Protein AF-A0A933Z7F1-F1 (afdb_monomer)

Solvent-accessible surface area (backbone atoms only — not comparable to full-atom values): 6770 Å² total; per-residue (Å²): 131,85,80,79,81,77,72,81,74,49,71,66,57,53,50,52,52,50,52,51,52,52,50,51,50,52,54,50,53,51,53,54,51,53,23,52,52,34,30,50,53,25,52,51,51,43,62,56,47,54,60,38,52,54,51,49,41,70,80,31,70,82,50,69,61,44,72,66,61,34,41,76,61,66,53,79,76,59,83,78,48,44,72,45,67,42,85,99,17,34,41,81,93,59,33,32,32,39,21,25,23,85,73,22,53,39,35,32,39,31,38,91,90,44,78,44,82,39,85,107

Mean predicted aligned error: 9.13 Å

Foldseek 3Di:
DPPPPPDPCDPVNVVVVVVVVVVVVVVVVVLVVVLVVQAVVQVVLLVVQVVLVVVLCVVPQADWDDPVSSVVSVRDDDPPKDKAWDPPQGHPVRTWMWIGHPSHQWIWIHDPVGIDIDGD

Structure (mmCIF, N/CA/C/O backbone):
data_AF-A0A933Z7F1-F1
#
_entry.id   AF-A0A933Z7F1-F1
#
loop_
_atom_site.group_PDB
_atom_site.id
_atom_site.type_symbol
_atom_site.label_atom_id
_atom_site.label_alt_id
_atom_site.label_comp_id
_atom_site.label_asym_id
_atom_site.label_entity_id
_atom_site.label_seq_id
_atom_site.pdbx_PDB_ins_code
_atom_site.Cartn_x
_atom_site.Cartn_y
_atom_site.Cartn_z
_atom_site.occupancy
_atom_site.B_iso_or_equiv
_atom_site.auth_seq_id
_atom_site.auth_comp_id
_atom_site.auth_asym_id
_atom_site.auth_atom_id
_atom_site.pdbx_PDB_model_num
ATOM 1 N N . MET A 1 1 ? 17.962 30.985 -51.249 1.00 36.00 1 MET A N 1
ATOM 2 C CA . MET A 1 1 ? 18.112 29.541 -51.543 1.00 36.00 1 MET A CA 1
ATOM 3 C C . MET A 1 1 ? 18.300 28.792 -50.230 1.00 36.00 1 MET A C 1
ATOM 5 O O . MET A 1 1 ? 19.393 28.820 -49.679 1.00 36.00 1 MET A O 1
ATOM 9 N N . LEU A 1 2 ? 17.237 28.190 -49.684 1.00 44.06 2 LEU A N 1
ATOM 10 C CA . LEU A 1 2 ? 17.362 27.303 -48.523 1.00 44.06 2 LEU A CA 1
AT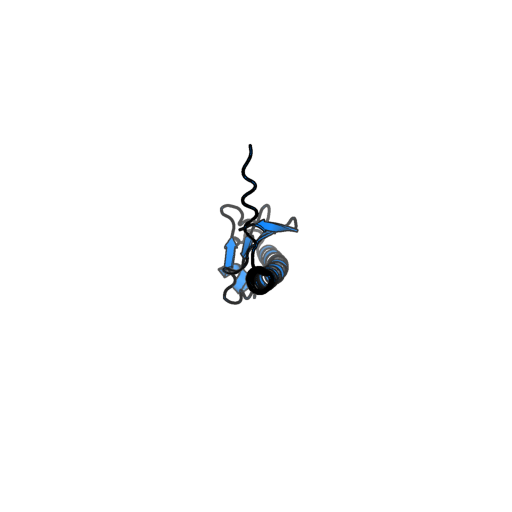OM 11 C C . LEU A 1 2 ? 18.131 26.050 -48.964 1.00 44.06 2 LEU A C 1
ATOM 13 O O . LEU A 1 2 ? 17.609 25.241 -49.731 1.00 44.06 2 LEU A O 1
ATOM 17 N N . LYS A 1 3 ? 19.375 25.898 -48.500 1.00 46.81 3 LYS A N 1
ATOM 18 C CA . LYS A 1 3 ? 20.124 24.646 -48.623 1.00 46.81 3 LYS A CA 1
ATOM 19 C C . LYS A 1 3 ? 19.380 23.580 -47.818 1.00 46.81 3 LYS A C 1
ATOM 21 O O . LYS A 1 3 ? 19.490 23.531 -46.597 1.00 46.81 3 LYS A O 1
ATOM 26 N N . ARG A 1 4 ? 18.609 22.732 -48.503 1.00 53.56 4 ARG A N 1
ATOM 27 C CA . ARG A 1 4 ? 18.170 21.444 -47.962 1.00 53.56 4 ARG A CA 1
ATOM 28 C C . ARG A 1 4 ? 19.427 20.604 -47.751 1.00 53.56 4 ARG A C 1
ATOM 30 O O . ARG A 1 4 ? 19.923 19.986 -48.686 1.00 53.56 4 ARG A O 1
ATOM 37 N N . ALA A 1 5 ? 19.960 20.623 -46.534 1.00 50.44 5 ALA A N 1
ATOM 38 C CA . ALA A 1 5 ? 20.923 19.638 -46.071 1.00 50.44 5 ALA A CA 1
ATOM 39 C C . ALA A 1 5 ? 20.184 18.299 -45.902 1.00 50.44 5 ALA A C 1
ATOM 41 O O . ALA A 1 5 ? 19.842 17.887 -44.800 1.00 50.44 5 ALA A O 1
ATOM 42 N N . GLY A 1 6 ? 19.855 17.661 -47.027 1.00 50.84 6 GLY A N 1
ATOM 43 C CA . GLY A 1 6 ? 19.402 16.277 -47.072 1.00 50.84 6 GLY A CA 1
ATOM 44 C C . GLY A 1 6 ? 20.605 15.374 -46.845 1.00 50.84 6 GLY A C 1
ATOM 45 O O . GLY A 1 6 ? 21.172 14.848 -47.796 1.00 50.84 6 GLY A O 1
ATOM 46 N N . GLY A 1 7 ? 21.048 15.273 -45.592 1.00 54.66 7 GLY A N 1
ATOM 47 C CA . GLY A 1 7 ? 22.023 14.271 -45.190 1.00 54.66 7 GLY A CA 1
ATOM 48 C C . GLY A 1 7 ? 21.367 12.902 -45.298 1.00 54.66 7 GLY A C 1
ATOM 49 O O . GLY A 1 7 ? 20.425 12.615 -44.563 1.00 54.66 7 GLY A O 1
ATOM 50 N N . PHE A 1 8 ? 21.828 12.086 -46.243 1.00 56.00 8 PHE A N 1
ATOM 51 C CA . PHE A 1 8 ? 21.451 10.683 -46.361 1.00 56.00 8 PHE A CA 1
ATOM 52 C C . PHE A 1 8 ? 21.853 9.964 -45.071 1.00 56.00 8 PHE A C 1
ATOM 54 O O . PHE A 1 8 ? 23.010 9.589 -44.894 1.00 56.00 8 PHE A O 1
ATOM 61 N N . VAL A 1 9 ? 20.909 9.799 -44.145 1.00 60.34 9 VAL A N 1
ATOM 62 C CA . VAL A 1 9 ? 21.074 8.852 -43.043 1.00 60.34 9 VAL A CA 1
ATOM 63 C C . VAL A 1 9 ? 21.177 7.476 -43.698 1.00 60.34 9 VAL A C 1
ATOM 65 O O . VAL A 1 9 ? 20.260 7.071 -44.415 1.00 60.34 9 VAL A O 1
ATOM 68 N N . SER A 1 10 ? 22.314 6.793 -43.539 1.00 74.19 10 SER A N 1
ATOM 69 C CA . SER A 1 10 ? 22.488 5.456 -44.107 1.00 74.19 10 SER A CA 1
ATOM 70 C C . SER A 1 10 ? 21.411 4.523 -43.547 1.00 74.19 10 SER A C 1
ATOM 72 O O . SER A 1 10 ? 20.997 4.653 -42.393 1.00 74.19 10 SER A O 1
ATOM 74 N N . VAL A 1 11 ? 20.935 3.576 -44.360 1.00 77.88 11 VAL A N 1
ATOM 75 C CA . VAL A 1 11 ? 19.925 2.590 -43.928 1.00 77.88 11 VAL A CA 1
ATOM 76 C C . VAL A 1 11 ? 20.398 1.845 -42.673 1.00 77.88 11 VAL A C 1
ATOM 78 O O . VAL A 1 11 ? 19.603 1.583 -41.775 1.00 77.88 11 VAL A O 1
ATOM 81 N N . GLU A 1 12 ? 21.706 1.604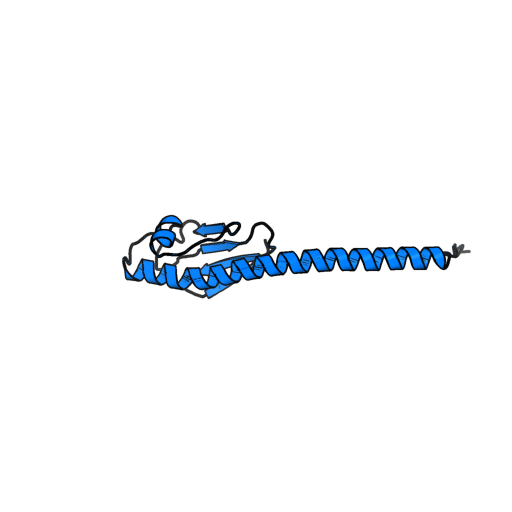 -42.558 1.00 76.38 12 GLU A N 1
ATOM 82 C CA . GLU A 1 12 ? 22.350 1.057 -41.359 1.00 76.38 12 GLU A CA 1
ATOM 83 C C . GLU A 1 12 ? 22.175 1.954 -40.127 1.00 76.38 12 GLU A C 1
ATOM 85 O O . GLU A 1 12 ? 21.836 1.460 -39.054 1.00 76.38 12 GLU A O 1
ATOM 90 N N . ALA A 1 13 ? 22.336 3.274 -40.262 1.00 82.25 13 ALA A N 1
ATOM 91 C CA . ALA A 1 13 ? 22.129 4.207 -39.158 1.00 82.25 13 ALA A CA 1
ATOM 92 C C . ALA A 1 13 ? 20.656 4.255 -38.716 1.00 82.25 13 ALA A C 1
ATOM 94 O O . ALA A 1 13 ? 20.380 4.257 -37.517 1.00 82.25 13 ALA A O 1
ATOM 95 N N . VAL A 1 14 ? 19.698 4.217 -39.650 1.00 83.31 14 VAL A N 1
ATOM 96 C CA . VAL A 1 14 ? 18.263 4.132 -39.310 1.00 83.31 14 VAL A CA 1
ATOM 97 C C . VAL A 1 14 ? 17.938 2.809 -38.614 1.00 83.31 14 VAL A C 1
ATOM 99 O O . VAL A 1 14 ? 17.189 2.799 -37.636 1.00 83.31 14 VAL A O 1
ATOM 102 N N . ALA A 1 15 ? 18.516 1.698 -39.078 1.00 85.56 15 ALA A N 1
ATOM 103 C CA . ALA A 1 15 ? 18.324 0.383 -38.474 1.00 85.56 15 ALA A CA 1
ATOM 104 C C . ALA A 1 15 ? 18.883 0.327 -37.044 1.00 85.56 15 ALA A C 1
ATOM 106 O O . ALA A 1 15 ? 18.201 -0.158 -36.143 1.00 85.56 15 ALA A O 1
ATOM 107 N N . LEU A 1 16 ? 20.072 0.891 -36.811 1.00 90.31 16 LEU A N 1
ATOM 108 C CA . LEU A 1 16 ? 20.674 0.979 -35.479 1.00 90.31 16 LEU A CA 1
ATOM 109 C C . LEU A 1 16 ? 19.853 1.854 -34.528 1.00 90.31 16 LEU A C 1
ATOM 111 O O . LEU A 1 16 ? 19.586 1.441 -33.402 1.00 90.31 16 LEU A O 1
ATOM 115 N N . ILE A 1 17 ? 19.403 3.029 -34.978 1.00 90.50 17 ILE A N 1
ATOM 116 C CA . ILE A 1 17 ? 18.538 3.905 -34.173 1.00 90.50 17 ILE A CA 1
AT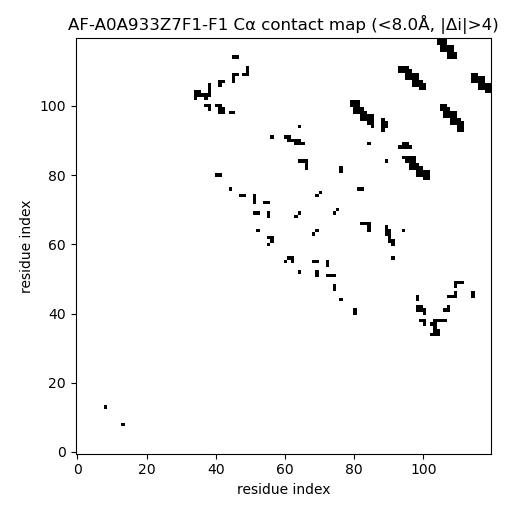OM 117 C C . ILE A 1 17 ? 17.239 3.178 -33.820 1.00 90.50 17 ILE A C 1
ATOM 119 O O . ILE A 1 17 ? 16.816 3.184 -32.667 1.00 90.50 17 ILE A O 1
ATOM 123 N N . SER A 1 18 ? 16.638 2.497 -34.796 1.00 89.56 18 SER A N 1
ATOM 124 C CA . SER A 1 18 ? 15.404 1.738 -34.591 1.00 89.56 18 SER A CA 1
ATOM 125 C C . SER A 1 18 ? 15.603 0.607 -33.579 1.00 89.56 18 SER A C 1
ATOM 127 O O . SER A 1 18 ? 14.795 0.458 -32.664 1.00 89.56 18 SER A O 1
ATOM 129 N N . ALA A 1 19 ? 16.704 -0.143 -33.683 1.00 90.81 19 ALA A N 1
ATOM 130 C CA . ALA A 1 19 ? 17.060 -1.183 -32.722 1.00 90.81 19 ALA A CA 1
ATOM 131 C C . ALA A 1 19 ? 17.246 -0.615 -31.304 1.00 90.81 19 ALA A C 1
ATOM 133 O O . ALA A 1 19 ? 16.703 -1.168 -30.348 1.00 90.81 19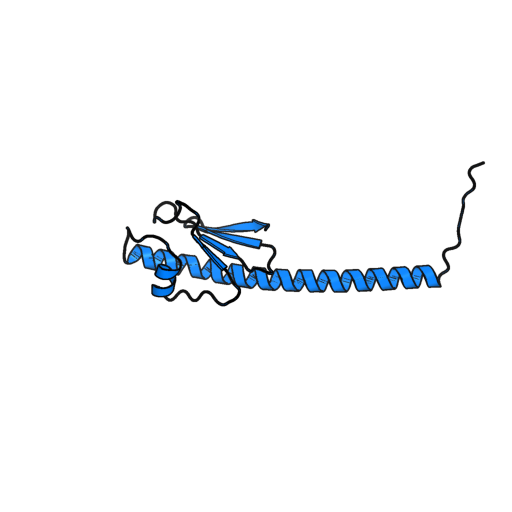 ALA A O 1
ATOM 134 N N . LEU A 1 20 ? 17.939 0.520 -31.160 1.00 92.56 20 LEU A N 1
ATOM 135 C CA . LEU A 1 20 ? 18.121 1.191 -29.868 1.00 92.56 20 LEU A CA 1
ATOM 136 C C . LEU A 1 20 ? 16.792 1.663 -29.264 1.00 92.56 20 LEU A C 1
ATOM 138 O O . LEU A 1 20 ? 16.558 1.458 -28.073 1.00 92.56 20 LEU A O 1
ATOM 142 N N . CYS A 1 21 ? 15.898 2.242 -30.068 1.00 93.00 21 CYS A N 1
ATOM 143 C CA . CYS A 1 21 ? 14.568 2.645 -29.610 1.00 93.00 21 CYS A CA 1
ATOM 144 C C . CYS A 1 21 ? 13.742 1.446 -29.132 1.00 93.00 21 CYS A C 1
ATOM 146 O O . CYS A 1 21 ? 13.117 1.519 -28.075 1.00 93.00 21 CYS A O 1
ATOM 148 N N . ILE A 1 22 ? 13.767 0.332 -29.870 1.00 92.50 22 ILE A N 1
ATOM 149 C CA . ILE A 1 22 ? 13.072 -0.901 -29.481 1.00 92.50 22 ILE A CA 1
ATOM 150 C C . ILE A 1 22 ? 13.599 -1.402 -28.133 1.00 92.50 22 ILE A C 1
ATOM 152 O O . ILE A 1 22 ? 12.813 -1.666 -27.223 1.00 92.50 22 ILE A O 1
ATOM 156 N N . VAL A 1 23 ? 14.923 -1.475 -27.975 1.00 92.75 23 VAL A N 1
ATOM 157 C CA . VAL A 1 23 ? 15.560 -1.890 -26.719 1.00 92.75 23 VAL A CA 1
ATOM 158 C C . VAL A 1 23 ? 15.142 -0.973 -25.566 1.00 92.75 23 VAL A C 1
ATOM 160 O O . VAL A 1 23 ? 14.711 -1.466 -24.524 1.00 92.75 23 VAL A O 1
ATOM 163 N N . ALA A 1 24 ? 15.181 0.348 -25.755 1.00 91.12 24 ALA A N 1
ATOM 164 C CA . ALA A 1 24 ? 14.768 1.310 -24.734 1.00 91.12 24 ALA A CA 1
ATOM 165 C C . ALA A 1 24 ? 13.301 1.124 -24.302 1.00 91.12 24 ALA A C 1
ATOM 167 O O . ALA A 1 24 ? 13.005 1.161 -23.106 1.00 91.12 24 ALA A O 1
ATOM 168 N N . ILE A 1 25 ? 12.390 0.863 -25.247 1.00 92.12 25 ILE A N 1
ATOM 169 C CA . ILE A 1 25 ? 10.977 0.579 -24.951 1.00 92.12 25 ILE A CA 1
ATOM 170 C C . ILE A 1 25 ? 10.844 -0.693 -24.110 1.00 92.12 25 ILE A C 1
ATOM 172 O O . ILE A 1 25 ? 10.084 -0.700 -23.142 1.00 92.12 25 ILE A O 1
ATOM 176 N N . PHE A 1 26 ? 11.583 -1.757 -24.438 1.00 91.50 26 PHE A N 1
ATOM 177 C CA . PHE A 1 26 ? 11.546 -3.001 -23.664 1.00 91.50 26 PHE A CA 1
ATOM 178 C C . PHE A 1 26 ? 12.039 -2.807 -22.231 1.00 91.50 26 PHE A C 1
ATOM 180 O O . PHE A 1 26 ? 11.363 -3.249 -21.300 1.00 91.50 26 PHE A O 1
ATOM 187 N N . PHE A 1 27 ? 13.157 -2.101 -22.040 1.00 89.19 27 PHE A N 1
ATOM 188 C CA . PHE A 1 27 ? 13.648 -1.766 -20.703 1.00 89.19 27 PHE A CA 1
ATOM 189 C C . PHE A 1 27 ? 12.615 -0.953 -19.920 1.00 89.19 27 PHE A C 1
ATOM 191 O O . PHE A 1 27 ? 12.269 -1.318 -18.796 1.00 89.19 27 PHE A O 1
ATOM 198 N N . TYR A 1 28 ? 12.060 0.102 -20.521 1.00 89.06 28 TYR A N 1
ATOM 199 C CA . TYR A 1 28 ? 11.037 0.920 -19.871 1.00 89.06 28 TYR A CA 1
ATOM 200 C C . TYR A 1 28 ? 9.794 0.100 -19.498 1.00 89.06 28 TYR A C 1
ATOM 202 O O . TYR A 1 28 ? 9.306 0.177 -18.370 1.00 89.06 28 TYR A O 1
ATOM 210 N N . ALA A 1 29 ? 9.310 -0.745 -20.411 1.00 87.38 29 ALA A N 1
ATOM 211 C CA . ALA A 1 29 ? 8.162 -1.609 -20.170 1.00 87.38 29 ALA A CA 1
ATOM 212 C C . ALA A 1 29 ? 8.419 -2.618 -19.041 1.00 87.38 29 ALA A C 1
ATOM 214 O O . ALA A 1 29 ? 7.504 -2.919 -18.273 1.00 87.38 29 ALA A O 1
ATOM 215 N N . GLN A 1 30 ? 9.643 -3.136 -18.918 1.00 87.31 30 GLN A N 1
ATOM 216 C CA . GLN A 1 30 ? 10.021 -4.034 -17.829 1.00 87.31 30 GLN A CA 1
ATOM 217 C C . GLN A 1 30 ? 9.976 -3.319 -16.472 1.00 87.31 30 GLN A C 1
ATOM 219 O O . GLN A 1 30 ? 9.344 -3.829 -15.546 1.00 87.31 30 GLN A O 1
ATOM 224 N N . TYR A 1 31 ? 10.561 -2.122 -16.365 1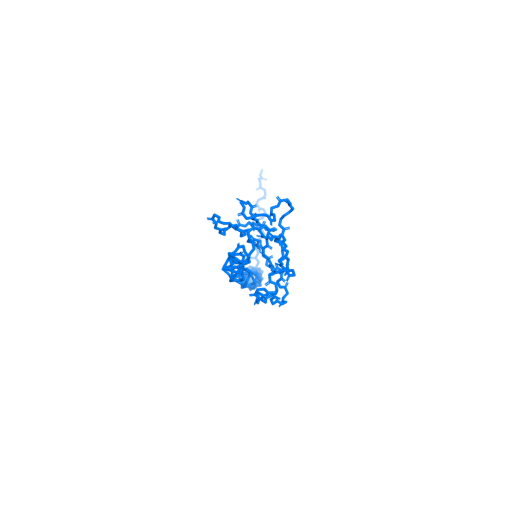.00 86.50 31 TYR A N 1
ATOM 225 C CA . TYR A 1 31 ? 10.507 -1.329 -15.132 1.00 86.50 31 TYR A CA 1
ATOM 226 C C . TYR A 1 31 ? 9.074 -0.938 -14.754 1.00 86.50 31 TYR A C 1
ATOM 228 O O . TYR A 1 31 ? 8.682 -1.081 -13.597 1.00 86.50 31 TYR A O 1
ATOM 236 N N . ALA A 1 32 ? 8.263 -0.514 -15.728 1.00 84.62 32 ALA A N 1
ATOM 237 C CA . ALA A 1 32 ? 6.862 -0.170 -15.496 1.00 84.62 32 ALA A CA 1
ATOM 238 C C . ALA A 1 32 ? 6.052 -1.369 -14.972 1.00 84.62 32 ALA A C 1
ATOM 240 O O . ALA A 1 32 ? 5.257 -1.227 -14.043 1.00 84.62 32 ALA A O 1
ATOM 241 N N . ARG A 1 33 ? 6.286 -2.575 -15.513 1.00 88.62 33 ARG A N 1
ATOM 242 C CA . ARG A 1 33 ? 5.644 -3.799 -15.007 1.00 88.62 33 ARG A CA 1
ATOM 243 C C . ARG A 1 33 ? 6.068 -4.114 -13.580 1.00 88.62 33 ARG A C 1
ATOM 245 O O . ARG A 1 33 ? 5.210 -4.455 -12.771 1.00 88.62 33 ARG A O 1
ATOM 252 N N . GLN A 1 34 ? 7.352 -3.984 -13.261 1.00 88.75 34 GLN A N 1
ATOM 253 C CA . GLN A 1 34 ? 7.847 -4.262 -11.916 1.00 88.75 34 GLN A CA 1
ATOM 254 C C . GLN A 1 34 ? 7.243 -3.303 -10.880 1.00 88.75 34 GLN A C 1
ATOM 256 O O . GLN A 1 34 ? 6.706 -3.759 -9.874 1.00 88.75 34 GLN A O 1
ATOM 261 N N . ALA A 1 35 ? 7.210 -1.999 -11.172 1.00 88.00 35 ALA A N 1
ATOM 262 C CA . ALA A 1 35 ? 6.532 -1.015 -10.326 1.00 88.00 35 ALA A CA 1
ATOM 263 C C . ALA A 1 35 ? 5.040 -1.343 -10.144 1.00 88.00 35 ALA A C 1
ATOM 265 O O . ALA A 1 35 ? 4.533 -1.329 -9.025 1.00 88.00 35 ALA A O 1
ATOM 266 N N . SER A 1 36 ? 4.351 -1.741 -11.220 1.00 89.62 36 SER A N 1
ATOM 267 C CA . SER A 1 36 ? 2.935 -2.118 -11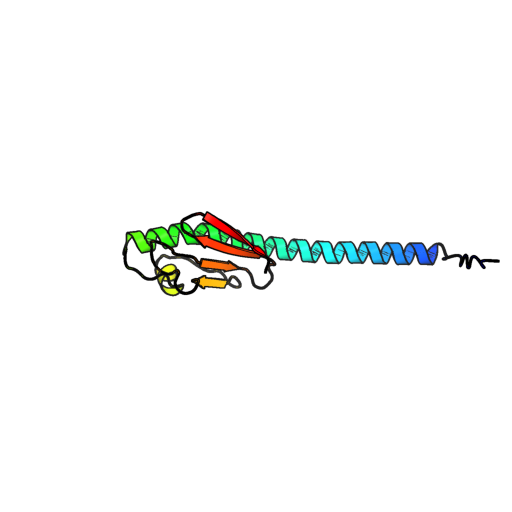.138 1.00 89.62 36 SER A CA 1
ATOM 268 C C . SER A 1 36 ? 2.682 -3.355 -10.269 1.00 89.62 36 SER A C 1
ATOM 270 O O . SER A 1 36 ? 1.623 -3.468 -9.653 1.00 89.62 36 SER A O 1
ATOM 272 N N . TRP A 1 37 ? 3.640 -4.284 -10.202 1.00 91.12 37 TRP A N 1
ATOM 273 C CA . TRP A 1 37 ? 3.545 -5.461 -9.344 1.00 91.12 37 TRP A CA 1
ATOM 274 C C . TRP A 1 37 ? 3.665 -5.068 -7.869 1.00 91.12 37 TRP A C 1
ATOM 276 O O . TRP A 1 37 ? 2.826 -5.457 -7.061 1.00 91.12 37 TRP A O 1
ATOM 286 N N . HIS A 1 38 ? 4.615 -4.190 -7.549 1.00 91.75 38 HIS A N 1
ATOM 287 C CA . HIS A 1 38 ? 4.766 -3.606 -6.217 1.00 91.75 38 HIS A CA 1
ATOM 288 C C . HIS A 1 38 ? 3.539 -2.797 -5.771 1.00 91.75 38 HIS A C 1
ATOM 290 O O . HIS A 1 38 ? 3.100 -2.901 -4.624 1.00 91.75 38 HIS A O 1
ATOM 296 N N . ASP A 1 39 ? 2.930 -2.035 -6.682 1.00 90.44 39 ASP A N 1
ATOM 297 C CA . ASP A 1 39 ? 1.686 -1.314 -6.397 1.00 90.44 39 ASP A CA 1
ATOM 298 C C . ASP A 1 39 ? 0.527 -2.286 -6.106 1.00 90.44 39 ASP A C 1
ATOM 300 O O . ASP A 1 39 ? -0.292 -2.044 -5.219 1.00 90.44 39 ASP A O 1
ATOM 304 N N . GLN A 1 40 ? 0.464 -3.428 -6.803 1.00 90.88 40 GLN A N 1
ATOM 305 C CA . GLN A 1 40 ? -0.536 -4.461 -6.517 1.00 90.88 40 GLN A CA 1
ATOM 306 C C . GLN A 1 40 ? -0.347 -5.090 -5.134 1.00 90.88 40 GLN A C 1
ATOM 308 O O . GLN A 1 40 ? -1.343 -5.367 -4.466 1.00 90.88 40 GLN A O 1
ATOM 313 N N . GLU A 1 41 ? 0.891 -5.304 -4.688 1.00 90.75 41 GLU A N 1
ATOM 314 C CA . GLU A 1 41 ? 1.179 -5.791 -3.333 1.00 90.75 41 GLU A CA 1
ATOM 315 C C . GLU A 1 41 ? 0.689 -4.800 -2.272 1.00 90.75 41 GLU A C 1
ATOM 317 O O . GLU A 1 41 ? -0.040 -5.187 -1.355 1.00 90.75 41 GLU A O 1
ATOM 322 N N . ALA A 1 42 ? 0.993 -3.510 -2.444 1.00 90.69 42 ALA A N 1
ATOM 323 C CA . ALA A 1 42 ? 0.514 -2.462 -1.546 1.00 90.69 42 ALA A CA 1
ATOM 324 C C . ALA A 1 42 ? -1.022 -2.373 -1.534 1.00 90.69 42 ALA A C 1
ATOM 326 O O . ALA A 1 42 ? -1.630 -2.256 -0.469 1.00 90.69 42 ALA A O 1
ATOM 327 N N . LYS A 1 43 ? -1.670 -2.507 -2.698 1.00 90.94 43 LYS A N 1
ATOM 328 C CA . LYS A 1 43 ? -3.135 -2.517 -2.813 1.00 90.94 43 LYS A CA 1
ATOM 329 C C . LYS A 1 43 ? -3.778 -3.708 -2.099 1.00 90.94 43 LYS A C 1
ATOM 331 O O . LYS A 1 43 ? -4.856 -3.558 -1.523 1.00 90.94 43 LYS A O 1
ATOM 336 N N . ARG A 1 44 ? -3.151 -4.888 -2.145 1.00 90.75 44 ARG A N 1
ATOM 337 C CA . ARG A 1 44 ? -3.631 -6.079 -1.423 1.00 90.75 44 ARG A CA 1
ATOM 338 C C . ARG A 1 44 ? -3.572 -5.851 0.081 1.00 90.75 44 ARG A C 1
ATOM 340 O O . ARG A 1 44 ? -4.593 -6.001 0.742 1.00 90.75 44 ARG A O 1
ATOM 347 N N . LEU A 1 45 ? -2.434 -5.374 0.587 1.00 90.00 45 LEU A N 1
ATOM 348 C CA . LEU A 1 45 ? -2.298 -5.035 2.003 1.00 90.00 45 LEU A CA 1
ATOM 349 C C . LEU A 1 45 ? -3.313 -3.958 2.423 1.00 90.00 45 LEU A C 1
ATOM 351 O O . LEU A 1 45 ? -3.952 -4.085 3.462 1.00 90.00 45 LEU A O 1
ATOM 355 N N . ALA A 1 46 ? -3.540 -2.936 1.594 1.00 89.81 46 ALA A N 1
ATOM 356 C CA . ALA A 1 46 ? -4.542 -1.902 1.854 1.00 89.81 46 ALA A CA 1
ATOM 357 C C . ALA A 1 46 ? -5.968 -2.465 2.042 1.00 89.81 46 ALA A C 1
ATOM 359 O O . ALA A 1 46 ? -6.741 -1.932 2.841 1.00 89.81 46 ALA A O 1
ATOM 360 N N . ALA A 1 47 ? -6.316 -3.553 1.349 1.00 89.69 47 ALA A N 1
ATOM 361 C CA . ALA A 1 47 ? -7.598 -4.235 1.525 1.00 89.69 47 ALA A CA 1
ATOM 362 C C . ALA A 1 47 ? -7.684 -5.013 2.851 1.00 89.69 47 ALA A C 1
ATOM 364 O O . ALA A 1 47 ? -8.762 -5.087 3.437 1.00 89.69 47 ALA A O 1
ATOM 365 N N . GLU A 1 48 ? -6.564 -5.545 3.341 1.00 88.81 48 GLU A N 1
ATOM 366 C CA . GLU A 1 48 ? -6.470 -6.276 4.614 1.00 88.81 48 GLU A CA 1
ATOM 367 C C . GLU A 1 48 ? -6.422 -5.347 5.836 1.00 88.81 48 GLU A C 1
ATOM 369 O O . GLU A 1 48 ? -6.875 -5.714 6.921 1.00 88.81 48 GLU A O 1
ATOM 374 N N . VAL A 1 49 ? -5.938 -4.113 5.668 1.00 88.50 49 VAL A N 1
ATOM 375 C CA . VAL A 1 49 ? -5.882 -3.113 6.746 1.00 88.50 49 VAL A CA 1
ATOM 376 C C . VAL A 1 49 ? -7.274 -2.796 7.281 1.00 88.50 49 VAL A C 1
ATOM 378 O O . VAL A 1 49 ? -7.489 -2.814 8.489 1.00 88.50 49 VAL A O 1
ATOM 381 N N . ARG A 1 50 ? -8.246 -2.528 6.405 1.00 86.19 50 ARG A N 1
ATOM 382 C CA . ARG A 1 50 ? -9.592 -2.112 6.821 1.00 86.19 50 ARG A CA 1
ATOM 383 C C . ARG A 1 50 ? -10.269 -3.081 7.810 1.00 86.19 50 ARG A C 1
ATOM 385 O O . ARG A 1 50 ? -10.684 -2.605 8.867 1.00 86.19 50 ARG A O 1
ATOM 392 N N . PRO A 1 51 ? -10.381 -4.396 7.542 1.00 88.19 51 PRO A N 1
ATOM 393 C CA . PRO A 1 51 ? -10.987 -5.318 8.501 1.00 88.19 51 PRO A CA 1
ATOM 394 C C . PRO A 1 51 ? -10.189 -5.417 9.811 1.00 88.19 51 PRO A C 1
ATOM 396 O O . PRO A 1 51 ? -10.796 -5.543 10.872 1.00 88.19 51 PRO A O 1
ATOM 399 N N . ALA A 1 52 ? -8.856 -5.293 9.778 1.00 87.50 52 ALA A N 1
ATOM 400 C CA . ALA A 1 52 ? -8.039 -5.268 10.995 1.00 87.50 52 ALA A CA 1
ATOM 401 C C . ALA A 1 52 ? -8.320 -4.022 11.857 1.00 87.50 52 ALA A C 1
ATOM 403 O O . ALA A 1 52 ? -8.441 -4.116 13.080 1.00 87.50 52 ALA A O 1
ATOM 404 N N . VAL A 1 53 ? -8.490 -2.861 11.221 1.00 88.19 53 VAL A N 1
ATOM 405 C CA . VAL A 1 53 ? -8.862 -1.606 11.886 1.00 88.19 53 VAL A CA 1
ATOM 406 C C . VAL A 1 53 ? -10.279 -1.676 12.464 1.00 88.19 53 VAL A C 1
ATOM 408 O O . VAL A 1 53 ? -10.514 -1.277 13.605 1.00 88.19 53 VAL A O 1
ATOM 411 N N . GLU A 1 54 ? -11.233 -2.220 11.710 1.00 86.69 54 GLU A N 1
ATOM 412 C CA . GLU A 1 54 ? -12.603 -2.421 12.189 1.00 86.69 54 GLU A CA 1
ATOM 413 C C . GLU A 1 54 ? -12.642 -3.384 13.391 1.00 86.69 54 GLU A C 1
ATOM 415 O O . GLU A 1 54 ? -13.326 -3.099 14.376 1.00 86.69 54 GLU A O 1
ATOM 420 N N . ALA A 1 55 ? -11.851 -4.463 13.369 1.00 87.00 55 ALA A N 1
ATOM 421 C CA . ALA A 1 55 ? -11.711 -5.391 14.493 1.00 87.00 55 ALA A CA 1
ATOM 422 C C . ALA A 1 55 ? -11.089 -4.729 15.737 1.00 87.00 55 ALA A C 1
ATOM 424 O O . ALA A 1 55 ? -11.545 -4.970 16.860 1.00 87.00 55 ALA A O 1
ATOM 425 N N . LEU A 1 56 ? -10.095 -3.853 15.550 1.00 87.75 56 LEU A N 1
ATOM 426 C CA . LEU A 1 56 ? -9.496 -3.061 16.627 1.00 87.75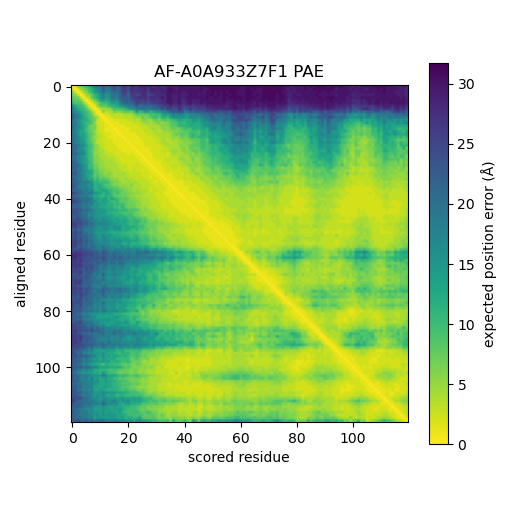 56 LEU A CA 1
ATOM 427 C C . LEU A 1 56 ? -10.541 -2.162 17.303 1.00 87.75 56 LEU A C 1
ATOM 429 O O . LEU A 1 56 ? -10.714 -2.213 18.523 1.00 87.75 56 LEU A O 1
ATOM 433 N N . PHE A 1 57 ? -11.298 -1.396 16.515 1.00 88.56 57 PHE A N 1
ATOM 434 C CA . PHE A 1 57 ? -12.334 -0.508 17.045 1.00 88.56 57 PHE A CA 1
ATOM 435 C C . PHE A 1 57 ? -13.559 -1.249 17.597 1.00 88.56 57 PHE A C 1
ATOM 437 O O . PHE A 1 57 ? -14.275 -0.694 18.434 1.00 88.56 57 PHE A O 1
ATOM 444 N N . ALA A 1 58 ? -13.808 -2.488 17.163 1.00 86.38 58 ALA A N 1
ATOM 445 C CA . ALA A 1 58 ? -14.835 -3.348 17.744 1.00 86.38 58 ALA A CA 1
ATOM 446 C C . ALA A 1 58 ? -14.462 -3.808 19.163 1.00 86.38 58 ALA A C 1
ATOM 448 O O . ALA A 1 58 ? -15.325 -3.833 20.038 1.00 86.38 58 ALA A O 1
ATOM 449 N N . LYS A 1 59 ? -13.182 -4.123 19.412 1.00 86.00 59 LYS A N 1
ATOM 450 C CA . LYS A 1 59 ? -12.674 -4.480 20.751 1.00 86.00 59 LYS A CA 1
ATOM 451 C C . LYS A 1 59 ? -12.560 -3.267 21.677 1.00 86.00 59 LYS A C 1
ATOM 453 O O . LYS A 1 59 ? -12.780 -3.392 22.878 1.00 86.00 59 LYS A O 1
ATOM 458 N N . GLY A 1 60 ? -12.223 -2.101 21.126 1.00 83.75 60 GLY A N 1
ATOM 459 C CA . GLY A 1 60 ? -12.056 -0.862 21.879 1.00 83.75 60 GLY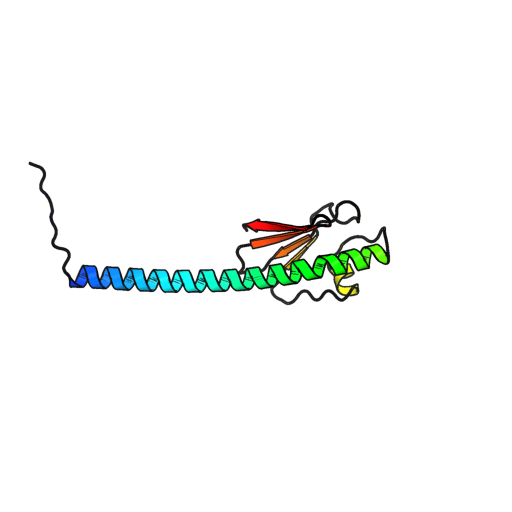 A CA 1
ATOM 460 C C . GLY A 1 60 ? -12.451 0.360 21.051 1.00 83.75 60 GLY A C 1
ATOM 461 O O . GLY A 1 60 ? -11.636 0.842 20.269 1.00 83.75 60 GLY A O 1
ATOM 462 N N . PRO A 1 61 ? -13.651 0.940 21.247 1.00 78.69 61 PRO A N 1
ATOM 463 C CA . PRO A 1 61 ? -14.113 2.096 20.469 1.00 78.69 61 PRO A CA 1
ATOM 464 C C . PRO A 1 61 ? -13.233 3.348 20.608 1.00 78.69 61 PRO A C 1
ATOM 466 O O . PRO A 1 61 ? -13.289 4.227 19.751 1.00 78.69 61 PRO A O 1
ATOM 469 N N . GLN A 1 62 ? -12.450 3.426 21.689 1.00 79.06 62 GLN A N 1
ATOM 470 C CA . GLN A 1 62 ? -11.510 4.510 21.996 1.00 79.06 62 GLN A CA 1
ATOM 471 C C . GLN A 1 62 ? -10.040 4.120 21.758 1.00 79.06 62 GLN A C 1
ATOM 473 O O . GLN A 1 62 ? -9.144 4.879 22.122 1.00 79.06 62 GLN A O 1
ATOM 478 N N . ALA A 1 63 ? -9.771 2.936 21.194 1.00 81.25 63 ALA A N 1
ATOM 479 C CA . ALA A 1 63 ? -8.410 2.526 20.868 1.00 81.25 63 ALA A CA 1
ATOM 480 C C . ALA A 1 63 ? -7.802 3.499 19.849 1.00 81.25 63 ALA A C 1
ATOM 482 O O . ALA A 1 63 ? -8.489 3.949 18.936 1.00 81.25 63 ALA A O 1
ATOM 483 N N . LYS A 1 64 ? -6.521 3.837 20.006 1.00 81.94 64 LYS A N 1
ATOM 484 C CA . LYS A 1 64 ? -5.804 4.644 19.016 1.00 81.94 64 LYS A CA 1
ATOM 485 C C . LYS A 1 64 ? -5.255 3.751 17.919 1.00 81.94 64 LYS A C 1
ATOM 487 O O . LYS A 1 64 ? -4.715 2.680 18.194 1.00 81.94 64 LYS A O 1
ATOM 492 N N . LEU A 1 65 ? -5.375 4.215 16.685 1.00 85.19 65 LEU A N 1
ATOM 493 C CA . LEU A 1 65 ? -4.790 3.565 15.528 1.00 85.19 65 LEU A CA 1
ATOM 494 C C . LEU A 1 65 ? -3.264 3.701 15.583 1.00 85.19 65 LEU A C 1
ATOM 496 O O . LEU A 1 65 ? -2.729 4.806 15.510 1.00 85.19 65 LEU A O 1
ATOM 500 N N . SER A 1 66 ? -2.559 2.580 15.685 1.00 83.06 66 SER A N 1
ATOM 501 C CA . SER A 1 66 ? -1.106 2.537 15.533 1.00 83.06 66 SER A CA 1
ATOM 502 C C . SER A 1 66 ? -0.691 1.260 14.794 1.00 83.06 66 SER A C 1
ATOM 504 O O . SER A 1 66 ? -1.421 0.261 14.845 1.00 83.06 66 SER A O 1
ATOM 506 N N . PRO A 1 67 ? 0.456 1.255 14.090 1.00 80.00 67 PRO A N 1
ATOM 507 C CA . PRO A 1 67 ? 0.964 0.052 13.434 1.00 80.00 67 PRO A CA 1
ATOM 508 C C . PRO A 1 67 ? 1.151 -1.120 14.407 1.00 80.00 67 PRO A C 1
ATOM 510 O O . PRO A 1 67 ? 0.912 -2.269 14.047 1.00 80.00 67 PRO A O 1
ATOM 513 N N . GLU A 1 68 ? 1.549 -0.837 15.646 1.00 81.88 68 GLU A N 1
ATOM 514 C CA . GLU A 1 68 ? 1.723 -1.828 16.711 1.00 81.88 68 GLU A CA 1
ATOM 515 C C . GLU A 1 68 ? 0.378 -2.434 17.116 1.00 81.88 68 GLU A C 1
ATOM 517 O O . GLU A 1 68 ? 0.238 -3.653 17.145 1.00 81.88 68 GLU A O 1
ATOM 522 N N . ALA A 1 69 ? -0.645 -1.600 17.317 1.00 83.88 69 ALA A N 1
ATOM 523 C CA . ALA A 1 69 ? -1.971 -2.072 17.699 1.00 83.88 69 ALA A CA 1
ATOM 524 C C . ALA A 1 69 ? -2.633 -2.929 16.600 1.00 83.88 69 ALA A C 1
ATOM 526 O O . ALA A 1 69 ? -3.437 -3.815 16.894 1.00 83.88 69 ALA A O 1
ATOM 527 N N . LEU A 1 70 ? -2.280 -2.700 15.329 1.00 83.75 70 LEU A N 1
ATOM 528 C CA . LEU A 1 70 ? -2.726 -3.533 14.208 1.00 83.75 70 LEU A CA 1
ATOM 529 C C . LEU A 1 70 ? -1.959 -4.850 14.100 1.00 83.75 70 LEU A C 1
ATOM 531 O O . LEU A 1 70 ? -2.564 -5.864 13.748 1.00 83.75 70 LEU A O 1
ATOM 535 N N . LYS A 1 71 ? -0.672 -4.876 14.466 1.00 83.69 71 LYS A N 1
ATOM 536 C CA . LYS A 1 71 ? 0.068 -6.139 14.621 1.00 83.69 71 LYS A CA 1
ATOM 537 C C . LYS A 1 71 ? -0.573 -7.023 15.690 1.00 83.69 71 LYS A C 1
ATOM 539 O O . LYS A 1 71 ? -0.714 -8.220 15.460 1.00 83.69 71 LYS A O 1
ATOM 544 N N . ASP A 1 72 ? -1.062 -6.437 16.783 1.00 81.94 72 ASP A N 1
ATOM 545 C CA . ASP A 1 72 ? -1.808 -7.166 17.820 1.00 81.94 72 ASP A CA 1
ATOM 546 C C . ASP A 1 72 ? -3.165 -7.706 17.321 1.00 81.94 72 ASP A C 1
ATOM 548 O O . ASP A 1 72 ? -3.700 -8.665 17.879 1.00 81.94 72 ASP A O 1
ATOM 552 N N . GLN A 1 73 ? -3.726 -7.135 16.244 1.00 81.38 73 GLN A N 1
ATOM 553 C CA . GLN A 1 73 ? -4.887 -7.703 15.538 1.00 81.38 73 GLN A CA 1
ATOM 554 C C . GLN A 1 73 ? -4.512 -8.775 14.503 1.00 81.38 73 GLN A C 1
ATOM 556 O O . GLN A 1 73 ? -5.395 -9.293 13.821 1.00 81.38 73 GLN A O 1
ATOM 561 N N . GLY A 1 74 ? -3.230 -9.122 14.381 1.00 78.88 74 GLY A N 1
ATOM 562 C CA . GLY A 1 74 ? -2.738 -10.111 13.427 1.00 78.88 74 GLY A CA 1
ATOM 563 C C . GLY A 1 74 ? -2.459 -9.556 12.030 1.00 78.88 74 GLY A C 1
ATOM 564 O O . GLY A 1 74 ? -2.235 -10.344 11.112 1.00 78.88 74 GLY A O 1
ATOM 565 N N . LEU A 1 75 ? -2.445 -8.230 11.842 1.00 84.69 75 LEU A N 1
ATOM 566 C CA . LEU A 1 75 ? -2.048 -7.642 10.565 1.00 84.69 75 LEU A CA 1
ATOM 567 C C . LEU A 1 75 ? -0.531 -7.783 10.381 1.00 84.69 75 LEU A C 1
ATOM 569 O O . LEU A 1 75 ? 0.264 -7.087 11.019 1.00 84.69 75 LEU A O 1
ATOM 573 N N . ALA A 1 76 ? -0.128 -8.670 9.475 1.00 84.81 76 ALA A N 1
ATOM 574 C CA . ALA A 1 76 ? 1.254 -8.781 9.039 1.00 84.81 76 ALA A CA 1
ATOM 575 C C . ALA A 1 76 ? 1.520 -7.759 7.927 1.00 84.81 76 ALA A C 1
ATOM 577 O O . ALA A 1 76 ? 0.891 -7.798 6.876 1.00 84.81 76 ALA A O 1
ATOM 578 N N . VAL A 1 77 ? 2.476 -6.855 8.145 1.00 85.38 77 VAL A N 1
ATOM 579 C CA . VAL A 1 77 ? 2.982 -5.960 7.096 1.00 85.38 77 VAL A CA 1
ATOM 580 C C . VAL A 1 77 ? 4.237 -6.612 6.514 1.00 85.38 77 VAL A C 1
ATOM 582 O O . VAL A 1 77 ? 5.285 -6.566 7.167 1.00 85.38 77 VAL A O 1
ATOM 585 N N . PRO A 1 78 ? 4.160 -7.284 5.349 1.00 84.50 78 PRO A N 1
ATOM 586 C CA . PRO A 1 78 ? 5.323 -7.944 4.777 1.00 84.50 78 PRO A CA 1
ATOM 587 C C . PRO A 1 78 ? 6.337 -6.899 4.309 1.00 84.50 78 PRO A C 1
ATOM 589 O O . PRO A 1 78 ? 5.983 -5.902 3.680 1.00 84.50 78 PRO A O 1
ATOM 592 N N . ALA A 1 79 ? 7.618 -7.132 4.592 1.00 84.19 79 ALA A N 1
ATOM 593 C CA . ALA A 1 79 ? 8.675 -6.310 4.019 1.00 84.19 79 ALA A CA 1
ATOM 594 C C . ALA A 1 79 ? 8.681 -6.473 2.483 1.00 84.19 79 ALA A C 1
ATOM 596 O O . ALA A 1 79 ? 8.504 -7.593 2.004 1.00 84.19 79 ALA A O 1
ATOM 597 N N . PRO A 1 80 ? 8.907 -5.402 1.703 1.00 89.62 80 PRO A N 1
ATOM 598 C CA . PRO A 1 80 ? 9.331 -4.065 2.122 1.00 89.62 80 PRO A CA 1
ATOM 599 C C . PRO A 1 80 ? 8.176 -3.042 2.184 1.00 89.62 80 PRO A C 1
ATOM 601 O O . PRO A 1 80 ? 8.437 -1.840 2.111 1.00 89.62 80 PRO A O 1
ATOM 604 N N . LEU A 1 81 ? 6.915 -3.485 2.276 1.00 89.69 81 LEU A N 1
ATOM 605 C CA . LEU A 1 81 ? 5.766 -2.581 2.358 1.00 89.69 81 LEU A CA 1
ATOM 606 C C . LEU A 1 81 ? 5.845 -1.706 3.608 1.00 89.69 81 LEU A C 1
ATOM 608 O O . LEU A 1 81 ? 6.292 -2.134 4.673 1.00 89.69 81 LEU A O 1
ATOM 612 N N . GLN A 1 82 ? 5.378 -0.473 3.463 1.00 89.94 82 GLN A N 1
ATOM 613 C CA . GLN A 1 82 ? 5.267 0.477 4.555 1.00 89.94 82 GLN A CA 1
ATOM 614 C C . GLN A 1 82 ? 3.807 0.791 4.830 1.00 89.94 82 GLN A C 1
ATOM 616 O O . GLN A 1 82 ? 2.976 0.858 3.922 1.00 89.94 82 GLN A O 1
ATOM 621 N N . LEU A 1 83 ? 3.522 0.975 6.112 1.00 88.69 83 LEU A N 1
ATOM 622 C CA . LEU A 1 83 ? 2.208 1.300 6.624 1.00 88.69 83 LEU A CA 1
ATOM 623 C C . LEU A 1 83 ? 2.373 2.393 7.675 1.00 88.69 83 LEU A C 1
ATOM 625 O O . LEU A 1 83 ? 3.048 2.201 8.687 1.00 88.69 83 LEU A O 1
ATOM 629 N N . THR A 1 84 ? 1.748 3.534 7.413 1.00 89.31 84 THR A N 1
ATOM 630 C CA . THR A 1 84 ? 1.848 4.734 8.243 1.00 89.31 84 THR A CA 1
ATOM 631 C C . THR A 1 84 ? 0.451 5.218 8.592 1.00 89.31 84 THR A C 1
ATOM 633 O O . THR A 1 84 ? -0.436 5.264 7.743 1.00 89.31 84 THR A O 1
ATOM 636 N N . VAL A 1 85 ? 0.236 5.596 9.849 1.00 87.56 85 VAL A N 1
ATOM 637 C CA . VA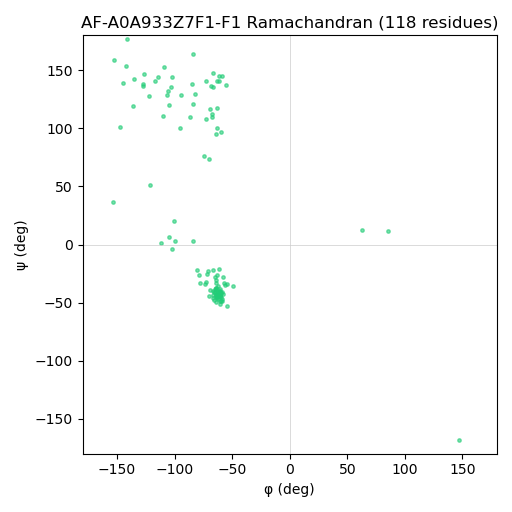L A 1 85 ? -1.014 6.240 10.270 1.00 87.56 85 VAL A CA 1
ATOM 638 C C . VAL A 1 85 ? -0.935 7.724 9.934 1.00 87.56 85 VAL A C 1
ATOM 640 O O . VAL A 1 85 ? 0.049 8.384 10.270 1.00 87.56 85 VAL A O 1
ATOM 643 N N . THR A 1 86 ? -1.954 8.258 9.260 1.00 84.81 86 THR A N 1
ATOM 644 C CA . THR A 1 86 ? -1.983 9.685 8.931 1.00 84.81 86 THR A CA 1
ATOM 645 C C . THR A 1 86 ? -2.103 10.508 10.224 1.00 84.81 86 THR A C 1
ATOM 647 O O . THR A 1 86 ? -2.912 10.167 11.092 1.00 84.81 86 THR A O 1
ATOM 650 N N . PRO A 1 87 ? -1.323 11.595 10.389 1.00 80.88 87 PRO A N 1
ATOM 651 C CA . PRO A 1 87 ? -1.360 12.399 11.606 1.00 80.88 87 PRO A CA 1
ATOM 652 C C . PRO A 1 87 ? -2.770 12.898 11.926 1.00 80.88 87 PRO A C 1
ATOM 654 O O . PRO A 1 87 ? -3.482 13.359 11.035 1.00 80.88 87 PRO A O 1
ATOM 657 N N . PHE A 1 88 ? -3.155 12.835 13.205 1.00 76.62 88 PHE A N 1
ATOM 658 C CA . PHE A 1 88 ? -4.460 13.291 13.713 1.00 76.62 88 PHE A CA 1
ATOM 659 C C . PHE A 1 88 ? -5.681 12.539 13.144 1.00 76.62 88 PHE A C 1
ATOM 661 O O . PHE A 1 88 ? -6.816 12.977 13.323 1.00 76.62 88 PHE A O 1
ATOM 668 N N . LYS A 1 89 ? -5.453 11.410 12.461 1.00 83.50 89 LYS A N 1
ATOM 669 C CA . LYS A 1 89 ? -6.469 10.533 11.865 1.00 83.50 89 LYS A CA 1
ATOM 670 C C . LYS A 1 89 ? -6.348 9.122 12.452 1.00 83.50 89 LYS A C 1
ATOM 672 O O . LYS A 1 89 ? -6.246 8.134 11.729 1.00 83.50 89 LYS A O 1
ATOM 677 N N . ASP A 1 90 ? -6.321 9.031 13.781 1.00 81.06 90 ASP A N 1
ATOM 678 C CA . ASP A 1 90 ? -6.093 7.801 14.553 1.00 81.06 90 ASP A CA 1
ATOM 679 C C . ASP A 1 90 ? -7.326 7.316 15.339 1.00 81.06 90 ASP A C 1
ATOM 681 O O . ASP A 1 90 ? -7.263 6.305 16.039 1.00 81.06 90 ASP A O 1
ATOM 685 N N . LEU A 1 91 ? -8.460 8.011 15.225 1.00 81.38 91 LEU A N 1
ATOM 686 C CA . LEU A 1 91 ? -9.696 7.701 15.948 1.00 81.38 91 LEU A CA 1
ATOM 687 C C . LEU A 1 91 ? -10.777 7.137 15.027 1.00 81.38 91 LEU A C 1
ATOM 689 O O . LEU A 1 91 ? -10.861 7.488 13.852 1.00 81.38 91 LEU A O 1
ATOM 693 N N . ARG A 1 92 ? -11.685 6.332 15.594 1.00 80.31 92 ARG A N 1
ATOM 694 C CA . ARG A 1 92 ? -12.742 5.605 14.864 1.00 80.31 92 ARG A CA 1
ATOM 695 C C . ARG A 1 92 ? -13.556 6.461 13.888 1.00 80.31 92 ARG A C 1
ATOM 697 O O . ARG A 1 92 ? -13.965 5.957 12.847 1.00 80.31 92 ARG A O 1
ATOM 704 N N . ALA A 1 93 ? -13.818 7.722 14.227 1.00 80.19 93 ALA A N 1
ATOM 705 C CA . ALA A 1 93 ? -14.656 8.610 13.423 1.00 80.19 93 ALA A CA 1
ATOM 706 C C . ALA A 1 93 ? -13.994 9.073 12.112 1.00 80.19 93 ALA A C 1
ATOM 708 O O . ALA A 1 93 ? -14.703 9.414 11.170 1.00 80.19 93 ALA A O 1
ATOM 709 N N . ASP A 1 94 ? -12.661 9.105 12.048 1.00 84.75 94 ASP A N 1
ATOM 710 C CA . ASP A 1 94 ? -11.929 9.776 10.967 1.00 84.75 94 ASP A CA 1
ATOM 711 C C . ASP A 1 94 ? -10.544 9.149 10.757 1.00 84.75 94 ASP A C 1
ATOM 713 O O . ASP A 1 94 ? -9.550 9.836 10.530 1.00 84.75 94 ASP A O 1
ATOM 717 N N . TRP A 1 95 ? -10.449 7.828 10.911 1.00 88.25 95 TRP A N 1
ATOM 718 C CA . TRP A 1 95 ? -9.172 7.142 10.797 1.00 88.25 95 TRP A CA 1
ATOM 719 C C . TRP A 1 95 ? -8.707 7.085 9.341 1.00 88.25 95 TRP A C 1
ATOM 721 O O . TRP A 1 95 ? -9.509 6.871 8.423 1.00 88.25 95 TRP A O 1
ATOM 731 N N . GLN A 1 96 ? -7.403 7.267 9.131 1.00 90.81 96 GLN A N 1
ATOM 732 C CA . GLN A 1 96 ? -6.774 7.172 7.817 1.00 90.81 96 GLN A CA 1
ATOM 733 C C . GLN A 1 96 ? -5.376 6.568 7.933 1.00 90.81 96 GLN A C 1
ATOM 735 O O . GLN A 1 96 ? -4.607 6.883 8.844 1.00 90.81 96 GLN A O 1
ATOM 740 N N . MET A 1 97 ? -5.046 5.693 6.991 1.00 89.88 97 MET A N 1
ATOM 741 C CA . MET A 1 97 ? -3.759 5.015 6.924 1.00 89.88 97 MET A CA 1
ATOM 742 C C . MET A 1 97 ? -3.229 5.017 5.513 1.00 89.88 97 MET A C 1
ATOM 744 O O . MET A 1 97 ? -3.978 4.825 4.565 1.00 89.88 97 MET A O 1
ATOM 748 N N . GLU A 1 98 ? -1.929 5.177 5.378 1.00 92.06 98 GLU A N 1
ATOM 749 C CA . GLU A 1 98 ? -1.243 5.127 4.104 1.00 92.06 98 GLU A CA 1
ATOM 750 C C . GLU A 1 98 ? -0.451 3.827 3.996 1.00 92.06 98 GLU A C 1
ATOM 752 O O . GLU A 1 98 ? 0.325 3.484 4.889 1.00 92.06 98 GLU A O 1
ATOM 757 N N . VAL A 1 99 ? -0.652 3.110 2.893 1.00 92.88 99 VAL A N 1
ATOM 758 C CA . VAL A 1 99 ? 0.045 1.867 2.564 1.00 92.88 99 VAL A CA 1
ATOM 759 C C . VAL A 1 99 ? 0.752 2.034 1.229 1.00 92.88 99 VAL A C 1
ATOM 761 O O . VAL A 1 99 ? 0.129 2.420 0.242 1.00 92.88 99 VAL A O 1
ATOM 764 N N . TRP A 1 100 ? 2.044 1.734 1.169 1.00 93.50 100 TRP A N 1
ATOM 765 C CA . TRP A 1 100 ? 2.823 1.886 -0.061 1.00 93.50 100 TRP A CA 1
ATOM 766 C C . TRP A 1 100 ? 4.002 0.923 -0.120 1.00 93.50 100 TRP A C 1
ATOM 768 O O . TRP A 1 100 ? 4.484 0.424 0.897 1.00 93.50 100 TRP A O 1
ATOM 778 N N . HIS A 1 101 ? 4.485 0.682 -1.337 1.00 93.44 101 HIS A N 1
ATOM 779 C CA . HIS A 1 101 ? 5.722 -0.048 -1.578 1.00 93.44 101 HIS A CA 1
ATOM 780 C C . HIS A 1 101 ? 6.841 0.941 -1.947 1.00 93.44 101 HIS A C 1
ATOM 782 O O . HIS A 1 101 ? 6.615 1.822 -2.777 1.00 93.44 101 HIS A O 1
ATOM 788 N N . PRO A 1 102 ? 8.066 0.827 -1.399 1.00 91.06 102 PRO A N 1
ATOM 789 C CA . PRO A 1 102 ? 9.144 1.781 -1.668 1.00 91.06 102 PRO A CA 1
ATOM 790 C C . PRO A 1 102 ? 9.610 1.838 -3.115 1.00 91.06 102 PRO A C 1
ATOM 792 O O . PRO A 1 102 ? 10.090 2.878 -3.551 1.00 91.06 102 PRO A O 1
ATOM 795 N N . GLN A 1 103 ? 9.438 0.739 -3.841 1.00 90.25 103 GLN A N 1
ATOM 796 C CA . GLN A 1 103 ? 9.712 0.634 -5.277 1.00 90.25 103 GLN A CA 1
ATOM 797 C C . GLN A 1 103 ? 8.439 0.756 -6.137 1.00 90.25 103 GLN A C 1
ATOM 799 O O . GLN A 1 103 ? 8.500 0.584 -7.352 1.00 90.25 103 GLN A O 1
ATOM 804 N N . GLY A 1 104 ? 7.285 0.994 -5.505 1.00 88.19 104 GLY A N 1
ATOM 805 C CA . GLY A 1 104 ? 6.029 1.292 -6.186 1.00 88.19 104 GLY A CA 1
ATOM 806 C C . GLY A 1 104 ? 5.928 2.777 -6.537 1.00 88.19 104 GLY A C 1
ATOM 807 O O . GLY A 1 104 ? 6.668 3.607 -6.005 1.00 88.19 104 GLY A O 1
ATOM 808 N N . GLN A 1 105 ? 5.003 3.108 -7.431 1.00 89.94 105 GLN A N 1
ATOM 809 C CA . GLN A 1 105 ? 4.718 4.488 -7.844 1.00 89.94 105 GLN A CA 1
ATOM 810 C C . GLN A 1 105 ? 3.456 5.045 -7.178 1.00 89.94 105 GLN A C 1
ATOM 812 O O . GLN A 1 105 ? 3.100 6.205 -7.392 1.00 89.94 105 GLN A O 1
ATOM 817 N N . ARG A 1 106 ? 2.747 4.219 -6.400 1.00 91.31 106 ARG A N 1
ATOM 818 C CA . ARG A 1 106 ? 1.445 4.565 -5.831 1.00 91.31 106 ARG A CA 1
ATOM 819 C C . ARG A 1 106 ? 1.428 4.358 -4.325 1.00 91.31 106 ARG A C 1
ATOM 821 O O . ARG A 1 106 ? 2.055 3.446 -3.785 1.00 91.31 106 ARG A O 1
ATOM 828 N N . ALA A 1 107 ? 0.670 5.213 -3.655 1.00 92.25 107 ALA A N 1
ATOM 829 C CA . ALA A 1 107 ? 0.319 5.089 -2.254 1.00 92.25 107 ALA A CA 1
ATOM 830 C C . ALA A 1 107 ? -1.197 4.925 -2.118 1.00 92.25 107 ALA A C 1
ATOM 832 O O . ALA A 1 107 ? -1.984 5.557 -2.826 1.00 92.25 107 ALA A O 1
ATOM 833 N N . TYR A 1 108 ? -1.609 4.064 -1.198 1.00 92.56 108 TYR A N 1
ATOM 834 C CA . TYR A 1 108 ? -3.000 3.721 -0.955 1.00 92.56 108 TYR A CA 1
ATOM 835 C C . TYR A 1 108 ? -3.432 4.286 0.388 1.00 92.56 108 TYR A C 1
ATOM 837 O O . TYR A 1 108 ? -3.001 3.813 1.438 1.00 92.56 108 TYR A O 1
ATOM 845 N N . LEU A 1 109 ? -4.299 5.294 0.350 1.00 92.12 109 LEU A N 1
ATOM 846 C CA . LEU A 1 109 ? -4.914 5.853 1.543 1.00 92.12 109 LEU A CA 1
ATOM 847 C C . LEU A 1 109 ? -6.172 5.050 1.880 1.00 92.12 109 LEU A C 1
ATOM 849 O O . LEU A 1 109 ? -7.180 5.116 1.178 1.00 92.12 109 LEU A O 1
ATOM 853 N N . VAL A 1 110 ? -6.111 4.298 2.965 1.00 92.31 110 VAL A N 1
ATOM 854 C CA . VAL A 1 110 ? -7.199 3.494 3.508 1.00 92.31 110 VAL A CA 1
ATOM 855 C C . VAL A 1 110 ? -7.933 4.304 4.568 1.00 92.31 110 VAL A C 1
ATOM 857 O O . VAL A 1 110 ? -7.317 4.827 5.494 1.00 92.31 110 VAL A O 1
ATOM 860 N N . SER A 1 111 ? -9.252 4.395 4.448 1.00 90.12 111 SER A N 1
ATOM 861 C CA . SER A 1 111 ? -10.128 4.990 5.456 1.00 90.12 111 SER A CA 1
ATOM 862 C C . SER A 1 111 ? -11.429 4.196 5.582 1.00 90.12 111 SER A C 1
ATOM 864 O O . SER A 1 111 ? -11.694 3.271 4.808 1.00 90.12 111 SER A O 1
ATOM 866 N N . ALA A 1 112 ? -12.294 4.597 6.517 1.00 84.31 112 ALA A N 1
ATOM 867 C CA . ALA A 1 112 ? -13.637 4.026 6.649 1.00 84.31 112 ALA A CA 1
ATOM 868 C C . ALA A 1 112 ? -14.491 4.170 5.370 1.00 84.31 112 ALA A C 1
ATOM 870 O O . ALA A 1 112 ? -15.381 3.359 5.120 1.00 84.31 112 ALA A O 1
ATOM 871 N N . GLN A 1 113 ? -14.225 5.199 4.559 1.00 84.75 113 GLN A N 1
ATOM 872 C CA . GLN A 1 113 ? -14.983 5.502 3.339 1.00 84.75 113 GLN A CA 1
ATOM 873 C C . GLN A 1 113 ? -14.546 4.630 2.156 1.00 84.75 113 GLN A C 1
ATOM 875 O O . GLN A 1 113 ? -15.310 4.438 1.213 1.00 84.75 113 GLN A O 1
ATOM 880 N N . GLY A 1 114 ? -13.328 4.088 2.201 1.00 86.44 114 GLY A N 1
ATOM 881 C CA . GLY A 1 114 ? -12.771 3.262 1.140 1.00 86.44 114 GLY A CA 1
ATOM 882 C C . GLY A 1 114 ? -11.262 3.420 1.000 1.00 86.44 114 GLY A C 1
ATOM 883 O O . GLY A 1 114 ? -10.592 4.004 1.850 1.00 86.44 114 GLY A O 1
ATOM 884 N N . ILE A 1 115 ? -10.738 2.885 -0.100 1.00 89.75 115 ILE A N 1
ATOM 885 C CA . ILE A 1 115 ? -9.322 2.969 -0.461 1.00 89.75 115 ILE A CA 1
ATOM 886 C C . ILE A 1 115 ? -9.192 3.988 -1.590 1.00 89.75 115 ILE A C 1
ATOM 888 O O . ILE A 1 115 ? -9.792 3.815 -2.652 1.00 89.75 115 ILE A O 1
ATOM 892 N N . GLN A 1 116 ? -8.418 5.043 -1.359 1.00 91.00 116 GLN A N 1
ATOM 893 C CA . GLN A 1 116 ? -8.052 6.026 -2.373 1.00 91.00 116 GLN A CA 1
ATOM 894 C C . GLN A 1 116 ? -6.631 5.774 -2.847 1.00 91.00 116 GLN A C 1
ATOM 896 O O . GLN A 1 116 ? -5.752 5.407 -2.073 1.00 91.00 116 GLN A O 1
ATOM 901 N N . ASP A 1 117 ? -6.412 6.004 -4.130 1.00 91.50 117 ASP A N 1
ATOM 902 C CA . ASP A 1 117 ? -5.121 5.816 -4.765 1.00 91.50 117 ASP A CA 1
ATOM 903 C C . ASP A 1 117 ? -4.483 7.179 -5.040 1.00 91.50 117 ASP A C 1
ATOM 905 O O . ASP A 1 117 ? -5.151 8.086 -5.549 1.00 91.50 117 ASP A O 1
ATOM 909 N N . ARG A 1 118 ? -3.212 7.334 -4.668 1.00 87.88 118 ARG A N 1
ATOM 910 C CA . ARG A 1 118 ? -2.441 8.559 -4.863 1.00 87.88 118 ARG A CA 1
ATOM 911 C C . ARG A 1 118 ? -1.124 8.262 -5.580 1.00 87.88 118 ARG A C 1
ATOM 913 O O . ARG A 1 118 ? -0.460 7.285 -5.232 1.00 87.88 118 ARG A O 1
ATOM 920 N N . PRO A 1 119 ? -0.718 9.103 -6.547 1.00 86.56 119 PRO A N 1
ATOM 921 C CA . PRO A 1 119 ? 0.631 9.039 -7.094 1.00 86.56 119 PRO A CA 1
ATOM 922 C C . PRO A 1 119 ? 1.648 9.440 -6.020 1.00 86.56 119 PRO A C 1
ATOM 924 O O . PRO A 1 119 ? 1.345 10.282 -5.168 1.00 86.56 119 PRO A O 1
ATOM 927 N N . ARG A 1 120 ? 2.835 8.836 -6.079 1.00 75.88 120 ARG A N 1
ATOM 928 C CA . ARG A 1 120 ? 3.952 9.098 -5.172 1.00 75.88 120 ARG A CA 1
ATOM 929 C C . ARG A 1 120 ? 5.133 9.740 -5.890 1.00 75.88 120 ARG A C 1
ATOM 931 O O . ARG A 1 120 ? 5.379 9.374 -7.060 1.00 75.88 120 ARG A O 1
#

Radius of gyration: 23.98 Å; Cα contacts (8 Å, |Δi|>4): 153; chains: 1; bounding box: 38×40×74 Å

Sequence (120 aa):
MLKRAGGFVSVEAVALISALCIVAIFFYAQYARQASWHDQEAKRLAAEVRPAVEALFAKGPQAKLSPEALKDQGLAVPAPLQLTVTPFKDLRADWQMEVWHPQGQRAYLVSAQGIQDRPR

pLDDT: mean 84.28, std 10.74, range [36.0, 93.5]

Secondary structure (DSSP, 8-state):
----------HHHHHHHHHHHHHHHHHHHHHHHHHHHHHHHHHHHHHHHHHHHHHHHHH-TTPPP-HHHHHTTT----TT-EEEEPTT--STTS-EEEEE-TT-SEEEEEETTEEEEEE-

Nearest PDB structures (foldseek):
  6a8q-assembly1_C  TM=3.896E-01  e=7.514E+00  Enterococcus faecalis T2
  5hke-assembly1_A  TM=3.576E-01  e=9.041E+00  Ligilactobacillus salivarius
  8blt-assembly2_D  TM=3.550E-01  e=9.041E+00  Ligilactobacillus salivarius